Protein AF-A0A0U3EX44-F1 (afdb_monomer_lite)

Secondary structure (DSSP, 8-state):
-HHHHHHHHHHHHHHHSSPPPHHHHHHHHHHTT---GGGPPPPHHHHHHHHHHHHHHHHHHHHHHH-SS--HHHHHHHHHHTT-B-GGG-B--HHHHHHHHHHHHHHHHHHHHTT--

Sequence (117 aa):
MSDRYYLAWQDYRIRHGTEPSDRELSTHLAAQGLLGRGQQPVSPANLRRHFLRWRIYSLWANHRAHTQSPAAADIARGCARHGLTRQYNQPITAQYIEQLTPDFERRWKTLNSVHEP

Structure (mmCIF, N/CA/C/O backbone):
data_AF-A0A0U3EX44-F1
#
_entry.id   AF-A0A0U3EX44-F1
#
loop_
_atom_site.group_PDB
_atom_site.id
_atom_site.type_symbol
_atom_site.label_atom_id
_atom_site.label_alt_id
_atom_site.label_comp_id
_atom_site.label_asym_id
_atom_site.label_entity_id
_atom_site.label_seq_id
_atom_site.pdbx_PDB_ins_code
_atom_site.Cartn_x
_atom_site.Cartn_y
_atom_site.Cartn_z
_atom_site.occupancy
_atom_site.B_iso_or_equiv
_atom_site.auth_seq_id
_atom_site.auth_comp_id
_atom_site.auth_asym_id
_atom_site.auth_atom_id
_atom_site.pdbx_PDB_model_num
ATOM 1 N N . MET A 1 1 ? 4.300 11.763 -7.738 1.00 56.03 1 MET A N 1
ATOM 2 C CA . MET A 1 1 ? 5.307 10.731 -8.104 1.00 56.03 1 MET A CA 1
ATOM 3 C C . MET A 1 1 ? 5.150 9.416 -7.334 1.00 56.03 1 MET A C 1
ATOM 5 O O . MET A 1 1 ? 5.409 8.383 -7.929 1.00 56.03 1 MET A O 1
ATOM 9 N N . SER A 1 2 ? 4.701 9.403 -6.067 1.00 69.00 2 SER A N 1
ATOM 10 C CA . SER A 1 2 ? 4.532 8.150 -5.295 1.00 69.00 2 SER A CA 1
ATOM 11 C C . SER A 1 2 ? 3.460 7.199 -5.859 1.00 69.00 2 SER A C 1
ATOM 13 O O . SER A 1 2 ? 3.570 5.993 -5.660 1.00 69.00 2 SER A O 1
ATOM 15 N N . ASP A 1 3 ? 2.459 7.712 -6.579 1.00 85.00 3 ASP A N 1
ATOM 16 C CA . ASP A 1 3 ? 1.317 6.904 -7.036 1.00 85.00 3 ASP A CA 1
ATOM 17 C C . ASP A 1 3 ? 1.677 5.974 -8.202 1.00 85.00 3 ASP A C 1
ATOM 19 O O . ASP A 1 3 ? 1.205 4.847 -8.242 1.00 85.00 3 ASP A O 1
ATOM 23 N N . ARG A 1 4 ? 2.601 6.380 -9.088 1.00 87.94 4 ARG A N 1
ATOM 24 C CA . ARG A 1 4 ? 3.121 5.504 -10.157 1.00 87.94 4 ARG A CA 1
ATOM 25 C C . ARG A 1 4 ? 3.864 4.297 -9.585 1.00 87.94 4 ARG A C 1
ATOM 27 O O . ARG A 1 4 ? 3.685 3.184 -10.055 1.00 87.94 4 ARG A O 1
ATOM 34 N N . TYR A 1 5 ? 4.660 4.515 -8.538 1.00 90.81 5 TYR A N 1
ATOM 35 C CA . TYR A 1 5 ? 5.366 3.429 -7.858 1.00 90.81 5 TYR A CA 1
ATOM 36 C C . TYR A 1 5 ? 4.411 2.521 -7.083 1.00 90.81 5 TYR A C 1
ATOM 38 O O . TYR A 1 5 ? 4.618 1.314 -7.051 1.00 90.81 5 TYR A O 1
ATOM 46 N N . TYR A 1 6 ? 3.350 3.090 -6.502 1.00 91.75 6 TYR A N 1
ATOM 47 C CA . TYR A 1 6 ? 2.282 2.307 -5.887 1.00 91.75 6 TYR A CA 1
ATOM 48 C C . TYR A 1 6 ? 1.568 1.415 -6.911 1.00 91.75 6 TYR A C 1
ATOM 50 O O . TYR A 1 6 ? 1.399 0.228 -6.655 1.00 91.75 6 TYR A O 1
ATOM 58 N N . LEU A 1 7 ? 1.198 1.965 -8.072 1.00 92.12 7 LEU A N 1
ATOM 59 C CA . LEU A 1 7 ? 0.538 1.212 -9.140 1.00 92.12 7 LEU A CA 1
ATOM 60 C C . LEU A 1 7 ? 1.425 0.086 -9.674 1.00 92.12 7 LEU A C 1
ATOM 62 O O . LEU A 1 7 ? 0.955 -1.037 -9.796 1.00 92.12 7 LEU A O 1
ATOM 66 N N . ALA A 1 8 ? 2.712 0.347 -9.907 1.00 93.00 8 ALA A N 1
ATOM 67 C CA . ALA A 1 8 ? 3.663 -0.689 -10.313 1.00 93.00 8 ALA A CA 1
ATOM 68 C C . ALA A 1 8 ? 3.844 -1.772 -9.232 1.00 93.00 8 ALA A C 1
ATOM 70 O O . ALA A 1 8 ? 3.905 -2.960 -9.533 1.00 93.00 8 ALA A O 1
ATOM 71 N N . TRP A 1 9 ? 3.879 -1.388 -7.952 1.00 94.75 9 TRP A N 1
ATOM 72 C CA . TRP A 1 9 ? 3.911 -2.343 -6.841 1.00 94.75 9 TRP A CA 1
ATOM 73 C C . TRP A 1 9 ? 2.636 -3.195 -6.771 1.00 94.75 9 TRP A C 1
ATOM 75 O O . TRP A 1 9 ? 2.708 -4.393 -6.499 1.00 94.75 9 TRP A O 1
ATOM 85 N N . GLN A 1 10 ? 1.470 -2.605 -7.042 1.00 93.38 10 GLN A N 1
ATOM 86 C CA . GLN A 1 10 ? 0.199 -3.324 -7.091 1.00 93.38 10 GLN A CA 1
ATOM 87 C C . GLN A 1 10 ? 0.128 -4.269 -8.301 1.00 93.38 10 GLN A C 1
ATOM 89 O O . GLN A 1 10 ? -0.250 -5.424 -8.131 1.00 93.38 10 GLN A O 1
ATOM 94 N N . ASP A 1 11 ? 0.536 -3.812 -9.486 1.00 93.25 11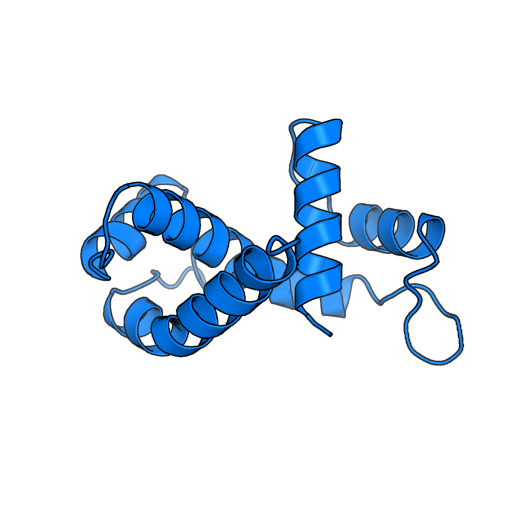 ASP A N 1
ATOM 95 C CA . ASP A 1 11 ? 0.628 -4.620 -10.709 1.00 93.25 11 ASP A CA 1
ATOM 96 C C . ASP A 1 11 ? 1.557 -5.825 -10.512 1.00 93.25 11 ASP A C 1
ATOM 98 O O . ASP A 1 11 ? 1.163 -6.956 -10.801 1.00 93.25 11 ASP A O 1
ATOM 102 N N . TYR A 1 12 ? 2.731 -5.625 -9.901 1.00 94.88 12 TYR A N 1
ATOM 103 C CA . TYR A 1 12 ? 3.628 -6.727 -9.546 1.00 94.88 12 TYR A CA 1
ATOM 104 C C . TYR A 1 12 ? 2.926 -7.764 -8.661 1.00 94.88 12 TYR A C 1
ATOM 106 O O . TYR A 1 12 ? 2.964 -8.960 -8.946 1.00 94.88 12 TYR A O 1
ATOM 114 N N . ARG A 1 13 ? 2.238 -7.317 -7.602 1.00 94.44 13 ARG A N 1
ATOM 115 C CA . ARG A 1 13 ? 1.509 -8.213 -6.689 1.00 94.44 13 ARG A CA 1
ATOM 116 C C . ARG A 1 13 ? 0.400 -8.992 -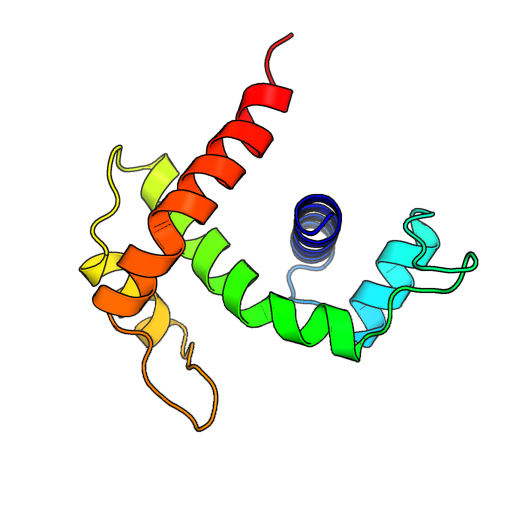7.387 1.00 94.44 13 ARG A C 1
ATOM 118 O O . ARG A 1 13 ? 0.205 -10.159 -7.066 1.00 94.44 13 ARG A O 1
ATOM 125 N N . ILE A 1 14 ? -0.310 -8.367 -8.325 1.00 91.69 14 ILE A N 1
ATOM 126 C CA . ILE A 1 14 ? -1.362 -9.021 -9.113 1.00 91.69 14 ILE A CA 1
ATOM 127 C C . ILE A 1 14 ? -0.761 -10.109 -10.010 1.00 91.69 14 ILE A C 1
ATOM 129 O O . ILE A 1 14 ? -1.306 -11.206 -10.080 1.00 91.69 14 ILE A O 1
ATOM 133 N N . ARG A 1 15 ? 0.377 -9.835 -10.659 1.00 91.81 15 ARG A N 1
ATOM 134 C CA . ARG A 1 15 ? 1.023 -10.782 -11.583 1.00 91.81 15 ARG A CA 1
ATOM 135 C C . ARG A 1 15 ? 1.714 -11.946 -10.882 1.00 91.81 15 ARG A C 1
ATOM 137 O O . ARG A 1 15 ? 1.675 -13.063 -11.382 1.00 91.81 15 ARG A O 1
ATOM 144 N N . HIS A 1 16 ? 2.367 -11.684 -9.752 1.00 92.25 16 HIS A N 1
ATOM 145 C CA . HIS A 1 16 ? 3.229 -12.659 -9.079 1.00 92.25 16 HIS A CA 1
ATOM 146 C C . HIS A 1 16 ? 2.589 -13.291 -7.835 1.00 92.25 16 HIS A C 1
ATOM 148 O O . HIS A 1 16 ? 3.135 -14.242 -7.282 1.00 92.25 16 HIS A O 1
ATOM 154 N N . GLY A 1 17 ? 1.453 -12.768 -7.363 1.00 90.62 17 GLY A N 1
ATOM 155 C CA . GLY A 1 17 ? 0.768 -13.240 -6.154 1.00 90.62 17 GLY A CA 1
ATOM 156 C C . GLY A 1 17 ? 1.486 -12.896 -4.843 1.00 90.62 17 GLY A C 1
ATOM 157 O O . GLY A 1 17 ? 0.961 -13.163 -3.762 1.00 90.62 17 GLY A O 1
ATOM 158 N N . THR A 1 18 ? 2.667 -12.280 -4.910 1.00 91.88 18 THR A N 1
ATOM 159 C CA . THR A 1 18 ? 3.514 -11.949 -3.761 1.00 91.88 18 THR A CA 1
ATOM 160 C C . THR A 1 18 ? 3.969 -10.496 -3.804 1.00 91.88 18 THR A C 1
ATOM 162 O O . THR A 1 18 ? 3.953 -9.832 -4.840 1.00 91.88 18 THR A O 1
ATOM 165 N N . GLU A 1 19 ? 4.343 -9.966 -2.640 1.00 91.88 19 GLU A N 1
ATOM 166 C CA . GLU A 1 19 ? 4.931 -8.633 -2.558 1.00 91.88 19 GLU A CA 1
ATOM 167 C C . GLU A 1 19 ? 6.381 -8.644 -3.067 1.00 91.88 19 GLU A C 1
ATOM 169 O O . GLU A 1 19 ? 7.155 -9.487 -2.610 1.00 91.88 19 GLU A O 1
ATOM 174 N N . PRO A 1 20 ? 6.776 -7.715 -3.961 1.00 94.12 20 PRO A N 1
ATOM 175 C CA . PRO A 1 20 ? 8.160 -7.623 -4.408 1.00 94.12 20 PRO A CA 1
ATOM 176 C C . PRO A 1 20 ? 9.078 -7.150 -3.279 1.00 94.12 20 PRO A C 1
ATOM 178 O O . PRO A 1 20 ? 8.709 -6.307 -2.454 1.00 94.12 20 PRO A O 1
ATOM 181 N N . SER A 1 21 ? 10.329 -7.598 -3.309 1.00 95.44 21 SER A N 1
ATOM 182 C CA . SER A 1 21 ? 11.426 -6.914 -2.628 1.00 95.44 21 SER A CA 1
ATOM 183 C C . SER A 1 21 ? 11.665 -5.518 -3.219 1.00 95.44 21 SER A C 1
ATOM 185 O O . SER A 1 21 ? 11.223 -5.168 -4.316 1.00 95.44 21 SER A O 1
ATOM 187 N N . ASP A 1 22 ? 12.403 -4.685 -2.489 1.00 93.12 22 ASP A N 1
ATOM 188 C CA . ASP A 1 22 ? 12.783 -3.345 -2.938 1.00 93.12 22 ASP A CA 1
ATOM 189 C C . ASP A 1 22 ? 13.643 -3.361 -4.213 1.00 93.12 22 ASP A C 1
ATOM 191 O O . ASP A 1 22 ? 13.533 -2.453 -5.041 1.00 93.12 22 ASP A O 1
ATOM 195 N N . ARG A 1 23 ? 14.460 -4.404 -4.401 1.00 94.44 23 ARG A N 1
ATOM 196 C CA . ARG A 1 23 ? 15.232 -4.629 -5.631 1.00 94.44 23 ARG A CA 1
ATOM 197 C C . ARG A 1 23 ? 14.354 -5.088 -6.790 1.00 94.44 23 ARG A C 1
ATOM 199 O O . ARG A 1 23 ? 14.448 -4.497 -7.860 1.00 94.44 23 ARG A O 1
ATOM 206 N N . GLU A 1 24 ? 13.481 -6.072 -6.576 1.00 95.94 24 GLU A N 1
ATOM 207 C CA . GLU A 1 24 ? 12.561 -6.550 -7.621 1.00 95.94 24 GLU A CA 1
ATOM 208 C C . GLU A 1 24 ? 11.663 -5.423 -8.124 1.00 95.94 24 GLU A C 1
ATOM 210 O O . GLU A 1 24 ? 11.509 -5.253 -9.332 1.00 95.94 24 GLU A O 1
ATOM 215 N N . LEU A 1 25 ? 11.145 -4.587 -7.219 1.00 95.50 25 LEU A N 1
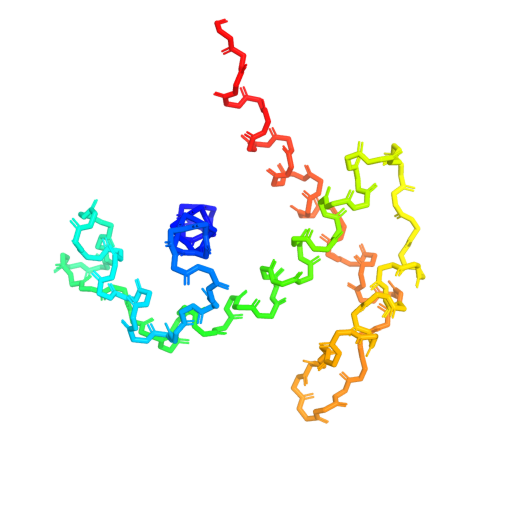ATOM 216 C CA . LEU A 1 25 ? 10.342 -3.440 -7.621 1.00 95.50 25 LEU A CA 1
ATOM 217 C C . LEU A 1 25 ? 11.162 -2.406 -8.403 1.00 95.50 25 LEU A C 1
ATOM 219 O O . LEU A 1 25 ? 10.665 -1.850 -9.377 1.00 95.50 25 LEU A O 1
ATOM 223 N N . SER A 1 26 ? 12.409 -2.142 -8.002 1.00 94.69 26 SER A N 1
ATOM 224 C CA . SER A 1 26 ? 13.306 -1.240 -8.739 1.00 94.69 26 SER A CA 1
ATOM 225 C C . SER A 1 26 ? 13.533 -1.722 -10.176 1.00 94.69 26 SER A C 1
ATOM 227 O O . SER A 1 26 ? 13.390 -0.943 -11.120 1.00 94.69 26 SER A O 1
ATOM 229 N N . THR A 1 27 ? 13.805 -3.018 -10.352 1.00 94.31 27 THR A N 1
ATOM 230 C CA . THR A 1 27 ? 13.966 -3.643 -11.670 1.00 94.31 27 THR A CA 1
ATOM 231 C C . THR A 1 27 ? 12.671 -3.608 -12.477 1.00 94.31 27 THR A C 1
ATOM 233 O O . THR A 1 27 ? 12.698 -3.246 -13.651 1.00 94.31 27 THR A O 1
ATOM 236 N N . HIS A 1 28 ? 11.532 -3.923 -11.856 1.00 93.62 28 HIS A N 1
ATOM 237 C CA . HIS A 1 28 ? 10.225 -3.882 -12.509 1.00 93.62 28 HIS A CA 1
ATOM 238 C C . HIS A 1 28 ? 9.879 -2.471 -13.009 1.00 93.62 28 HIS A C 1
ATOM 240 O O . HIS A 1 28 ? 9.467 -2.302 -14.155 1.00 93.62 28 HIS A O 1
ATOM 246 N N . LEU A 1 29 ? 10.135 -1.445 -12.191 1.00 93.00 29 LEU A N 1
ATOM 247 C CA . LEU A 1 29 ? 9.964 -0.043 -12.576 1.00 93.00 29 LEU A CA 1
ATOM 248 C C . LEU A 1 29 ? 10.861 0.337 -13.758 1.00 93.00 29 LEU A C 1
ATOM 250 O O . LEU A 1 29 ? 10.385 0.946 -14.715 1.00 93.00 29 LEU A O 1
ATOM 254 N N . ALA A 1 30 ? 12.138 -0.049 -13.727 1.00 93.06 30 ALA A N 1
ATOM 255 C CA . ALA A 1 30 ? 13.063 0.225 -14.823 1.00 93.06 30 ALA A CA 1
ATOM 256 C C . ALA A 1 30 ? 12.627 -0.459 -16.132 1.00 93.06 30 ALA A C 1
ATOM 258 O O . ALA A 1 30 ? 12.662 0.175 -17.184 1.00 93.06 30 ALA A O 1
ATOM 259 N N . ALA A 1 31 ? 12.140 -1.704 -16.065 1.00 91.44 31 ALA A N 1
ATOM 260 C CA . ALA A 1 31 ? 11.602 -2.427 -17.220 1.00 91.44 31 ALA A CA 1
ATOM 261 C C . ALA A 1 31 ? 10.353 -1.755 -17.823 1.00 91.44 31 ALA A C 1
ATOM 263 O O . ALA A 1 31 ? 10.103 -1.874 -19.018 1.00 91.44 31 ALA A O 1
ATOM 264 N N . GLN A 1 32 ? 9.594 -1.010 -17.014 1.00 89.31 32 GLN A N 1
ATOM 265 C C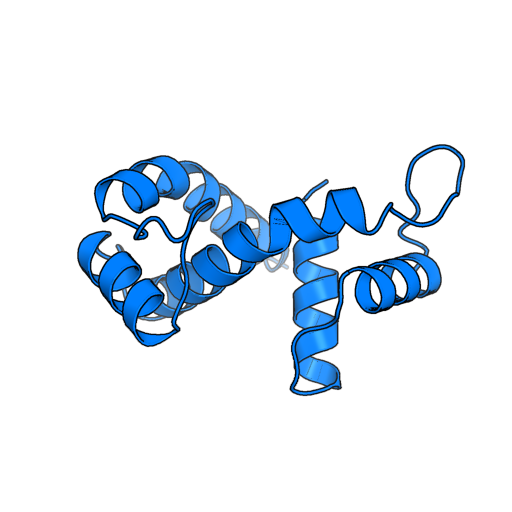A . GLN A 1 32 ? 8.452 -0.197 -17.449 1.00 89.31 32 GLN A CA 1
ATOM 266 C C . GLN A 1 32 ? 8.844 1.230 -17.884 1.00 89.31 32 GLN A C 1
ATOM 268 O O . GLN A 1 32 ? 7.971 2.063 -18.122 1.00 89.31 32 GLN A O 1
ATOM 273 N N . GLY A 1 33 ? 10.141 1.553 -17.948 1.00 90.06 33 GLY A N 1
ATOM 274 C CA . GLY A 1 33 ? 10.631 2.899 -18.269 1.00 90.06 33 GLY A CA 1
ATOM 275 C C . GLY A 1 33 ? 10.430 3.930 -17.148 1.00 90.06 33 GLY A C 1
ATOM 276 O O . GLY A 1 33 ? 10.657 5.124 -17.348 1.00 90.06 33 GLY A O 1
ATOM 277 N N . LEU A 1 34 ? 10.023 3.498 -15.948 1.00 89.38 34 LEU A N 1
ATOM 278 C CA . LEU A 1 34 ? 9.858 4.353 -14.773 1.00 89.38 34 LEU A CA 1
ATOM 279 C C . LEU A 1 34 ? 11.200 4.527 -14.058 1.00 89.38 34 LEU A C 1
ATOM 281 O O . LEU A 1 34 ? 11.504 3.879 -13.055 1.00 89.38 34 LEU A O 1
ATOM 285 N N . LEU A 1 35 ? 12.004 5.436 -14.598 1.00 88.25 35 LEU A N 1
ATOM 286 C CA . LEU A 1 35 ? 13.342 5.740 -14.106 1.00 88.25 35 LEU A CA 1
ATOM 287 C C . LEU A 1 35 ? 13.334 6.919 -13.122 1.00 88.25 35 LEU A C 1
ATOM 289 O O . LEU A 1 35 ? 12.485 7.812 -13.159 1.00 88.25 35 LEU A O 1
ATOM 293 N N . GLY A 1 36 ? 14.297 6.900 -12.206 1.00 84.44 36 GLY A N 1
ATOM 294 C CA . GLY A 1 36 ? 14.600 7.985 -11.286 1.00 84.44 36 GLY A CA 1
ATOM 295 C C . GLY A 1 36 ? 15.419 9.102 -11.940 1.00 84.44 36 GLY A C 1
ATOM 296 O O . GLY A 1 36 ? 15.456 9.277 -13.158 1.00 84.44 36 GLY A O 1
ATOM 297 N N . ARG A 1 37 ? 16.098 9.898 -11.106 1.00 82.50 37 ARG A N 1
ATOM 298 C CA . ARG A 1 37 ? 16.947 10.997 -11.590 1.00 82.50 37 ARG A CA 1
ATOM 299 C C . ARG A 1 37 ? 18.090 10.459 -12.454 1.00 82.50 37 ARG A C 1
ATOM 301 O O . ARG A 1 37 ? 18.698 9.449 -12.115 1.00 82.50 37 ARG A O 1
ATOM 308 N N . GLY A 1 38 ? 18.387 11.163 -13.546 1.00 85.06 38 GLY A N 1
ATOM 309 C CA . GLY A 1 38 ? 19.488 10.812 -14.445 1.00 85.06 38 GLY A CA 1
ATOM 310 C C . GLY A 1 38 ? 19.270 9.520 -15.236 1.00 85.06 38 GLY A C 1
ATOM 311 O O . GLY A 1 38 ? 20.250 8.860 -15.560 1.00 85.06 38 GLY A O 1
ATOM 312 N N . GLN A 1 39 ? 18.012 9.137 -15.506 1.00 85.50 39 GLN A N 1
ATOM 313 C CA . GLN A 1 39 ? 17.664 7.896 -16.222 1.00 85.50 39 GLN A CA 1
ATOM 314 C C . GLN A 1 39 ? 18.155 6.618 -15.512 1.00 85.50 39 GLN A C 1
ATOM 316 O O . GLN A 1 39 ? 18.298 5.566 -16.124 1.00 85.50 39 GLN A O 1
ATOM 321 N N . GLN A 1 40 ? 18.410 6.695 -14.204 1.00 89.56 40 GLN A N 1
ATOM 322 C CA . GLN A 1 40 ? 18.825 5.546 -13.405 1.00 89.56 40 GLN A CA 1
ATOM 323 C C . GLN A 1 40 ? 17.617 4.831 -12.795 1.00 89.56 40 GLN A C 1
ATOM 325 O O . GLN A 1 40 ? 16.613 5.487 -12.503 1.00 89.56 40 GLN A O 1
ATOM 330 N N . PRO A 1 41 ? 17.696 3.517 -12.528 1.00 90.44 41 PRO A N 1
ATOM 331 C CA . PRO A 1 41 ? 16.677 2.817 -11.757 1.00 90.44 41 PRO A CA 1
ATOM 332 C C . PRO A 1 41 ? 16.381 3.518 -10.427 1.00 90.44 41 PRO A C 1
ATOM 334 O O . PRO A 1 41 ? 17.265 4.082 -9.772 1.00 90.44 41 PRO A O 1
ATOM 337 N N . VAL A 1 42 ? 15.117 3.490 -10.003 1.00 91.12 42 VAL A N 1
ATOM 338 C CA . VAL A 1 42 ? 14.722 4.090 -8.723 1.00 91.12 42 VAL A CA 1
ATOM 339 C C . VAL A 1 42 ? 15.398 3.326 -7.588 1.00 91.12 42 VAL A C 1
ATOM 341 O O . VAL A 1 42 ? 15.273 2.109 -7.499 1.00 91.12 42 VAL A O 1
ATOM 344 N N . SER A 1 43 ? 16.092 4.034 -6.696 1.00 91.69 43 SER A N 1
ATOM 345 C CA . SER A 1 43 ? 16.820 3.403 -5.589 1.00 91.69 43 SER A CA 1
ATOM 346 C C . SER A 1 43 ? 15.910 2.494 -4.738 1.00 91.69 43 SER A C 1
ATOM 348 O O . SER A 1 43 ? 14.888 2.978 -4.231 1.00 91.69 43 SER A O 1
ATOM 350 N N . PRO A 1 44 ? 16.300 1.226 -4.490 1.00 92.62 44 PRO A N 1
ATOM 351 C CA . PRO A 1 44 ? 15.573 0.315 -3.601 1.00 92.62 44 PRO A CA 1
ATOM 352 C C . PRO A 1 44 ? 15.323 0.907 -2.208 1.00 92.62 44 PRO A C 1
ATOM 354 O O . PRO A 1 44 ? 14.213 0.840 -1.684 1.00 92.62 44 PRO A O 1
ATOM 357 N N . ALA A 1 45 ? 16.311 1.607 -1.639 1.00 90.62 45 ALA A N 1
ATOM 358 C CA . ALA A 1 45 ? 16.174 2.244 -0.330 1.00 90.62 45 ALA A CA 1
ATOM 359 C C . ALA A 1 45 ? 15.081 3.327 -0.309 1.00 90.62 45 ALA A C 1
ATOM 361 O O . ALA A 1 45 ? 14.425 3.523 0.715 1.00 90.62 45 ALA A O 1
ATOM 362 N N . ASN A 1 46 ? 14.867 4.020 -1.432 1.00 89.94 46 ASN A N 1
ATOM 363 C CA . ASN A 1 46 ? 13.779 4.984 -1.565 1.00 89.94 46 ASN A CA 1
ATOM 364 C C . ASN A 1 46 ? 12.421 4.268 -1.635 1.00 89.94 46 ASN A C 1
ATOM 366 O O . ASN A 1 46 ? 11.490 4.641 -0.928 1.00 89.94 46 ASN A O 1
ATOM 370 N N . LEU A 1 47 ? 12.326 3.192 -2.422 1.00 92.06 47 LEU A N 1
ATOM 371 C CA . LEU A 1 47 ? 11.107 2.385 -2.557 1.00 92.06 47 LEU A CA 1
ATOM 372 C C . LEU A 1 47 ? 10.692 1.742 -1.231 1.00 92.06 47 LEU A C 1
ATOM 374 O O . LEU A 1 47 ? 9.533 1.842 -0.829 1.00 92.06 47 LEU A O 1
ATOM 378 N N . ARG A 1 48 ? 11.651 1.167 -0.500 1.00 91.25 48 ARG A N 1
ATOM 379 C CA . ARG A 1 48 ? 11.423 0.491 0.782 1.00 91.25 48 ARG A CA 1
ATOM 380 C C . ARG A 1 48 ? 10.729 1.382 1.813 1.00 91.25 48 ARG A C 1
ATOM 382 O O . ARG A 1 48 ? 9.894 0.901 2.575 1.00 91.25 48 ARG A O 1
ATOM 389 N N . ARG A 1 49 ? 11.022 2.689 1.822 1.00 90.31 49 ARG A N 1
ATOM 390 C CA . ARG A 1 49 ? 10.379 3.666 2.725 1.00 90.31 49 ARG A CA 1
ATOM 391 C C . ARG A 1 49 ? 8.877 3.809 2.471 1.00 90.31 49 ARG A C 1
ATOM 393 O O . ARG A 1 49 ? 8.146 4.234 3.362 1.00 90.31 49 ARG A O 1
ATOM 400 N N . HIS A 1 50 ? 8.406 3.457 1.277 1.00 91.19 50 HIS A N 1
ATOM 401 C CA . HIS A 1 50 ? 7.002 3.568 0.901 1.00 91.19 50 HIS A CA 1
ATOM 402 C C . HIS A 1 50 ? 6.186 2.298 1.166 1.00 91.19 50 HIS A C 1
ATOM 404 O O . HIS A 1 50 ? 4.968 2.408 1.303 1.00 91.19 50 HIS A O 1
ATOM 410 N N . PHE A 1 51 ? 6.818 1.125 1.302 1.00 92.62 51 PHE A N 1
ATOM 411 C CA . PHE A 1 51 ? 6.121 -0.168 1.394 1.00 92.62 51 PHE A CA 1
ATOM 412 C C . PHE A 1 51 ? 5.109 -0.207 2.535 1.00 92.62 51 PHE A C 1
ATOM 414 O O . PHE A 1 51 ? 3.945 -0.533 2.318 1.00 92.62 51 PHE A O 1
ATOM 421 N N . LEU A 1 52 ? 5.512 0.211 3.740 1.00 93.06 52 LEU A N 1
ATOM 422 C CA . LEU A 1 52 ? 4.600 0.250 4.883 1.00 93.06 52 LEU A CA 1
ATOM 423 C C . LEU A 1 52 ? 3.368 1.112 4.582 1.00 93.06 52 LEU A C 1
ATOM 425 O O . LEU A 1 52 ? 2.238 0.684 4.802 1.00 93.06 52 LEU A O 1
ATOM 429 N N . ARG A 1 53 ? 3.577 2.303 4.013 1.00 93.38 53 ARG A N 1
ATOM 430 C CA . ARG A 1 53 ? 2.486 3.216 3.662 1.00 93.38 53 ARG A CA 1
ATOM 431 C C . ARG A 1 53 ? 1.572 2.627 2.586 1.00 93.38 53 ARG A C 1
ATOM 433 O O . ARG A 1 53 ? 0.367 2.841 2.649 1.00 93.38 53 ARG A O 1
ATOM 440 N N . TRP A 1 54 ? 2.111 1.885 1.620 1.00 94.38 54 TRP A N 1
ATOM 441 C CA . TRP A 1 54 ? 1.325 1.210 0.582 1.00 94.38 54 TRP A CA 1
ATOM 442 C C . TRP A 1 54 ? 0.518 0.028 1.108 1.00 94.38 54 TRP A C 1
ATOM 444 O O . TRP A 1 54 ? -0.630 -0.143 0.699 1.00 94.38 54 TRP A O 1
ATOM 454 N N . ARG A 1 55 ? 1.069 -0.747 2.047 1.00 94.56 55 ARG A N 1
ATOM 455 C CA . ARG A 1 55 ? 0.341 -1.825 2.731 1.00 94.56 55 ARG A CA 1
ATOM 456 C C . ARG A 1 55 ? -0.841 -1.267 3.522 1.00 94.56 55 ARG A C 1
ATOM 458 O O . ARG A 1 55 ? -1.962 -1.729 3.334 1.00 94.56 55 ARG A O 1
ATOM 465 N N . ILE A 1 56 ? -0.608 -0.218 4.318 1.00 94.81 56 ILE A N 1
ATOM 466 C CA . ILE A 1 56 ? -1.669 0.471 5.070 1.00 94.81 56 ILE A CA 1
ATOM 467 C C . ILE A 1 56 ? -2.715 1.047 4.109 1.00 94.81 56 ILE A C 1
ATOM 469 O O . ILE A 1 56 ? -3.907 0.838 4.311 1.00 94.81 56 ILE A O 1
ATOM 473 N N . TYR A 1 57 ? -2.280 1.732 3.045 1.00 94.88 57 TYR A N 1
ATOM 474 C CA . TYR A 1 57 ? -3.194 2.289 2.050 1.00 94.88 57 TYR A CA 1
ATOM 475 C C . TYR A 1 57 ? -4.037 1.206 1.372 1.00 94.88 57 TYR A C 1
ATOM 477 O O . TYR A 1 57 ? -5.227 1.407 1.207 1.00 94.88 57 TYR A O 1
ATOM 485 N N . SER A 1 58 ? -3.459 0.056 1.016 1.00 93.44 58 SER A N 1
ATOM 486 C CA . SER A 1 58 ? -4.208 -1.034 0.371 1.00 93.44 58 SER A CA 1
ATOM 487 C C . SER A 1 58 ? -5.292 -1.599 1.290 1.00 93.44 58 SER A C 1
ATOM 489 O O . SER A 1 58 ? -6.393 -1.890 0.832 1.00 93.44 58 SER A O 1
ATOM 491 N N . LEU A 1 59 ? -5.000 -1.710 2.591 1.00 93.81 59 LEU A N 1
ATOM 492 C CA . LEU A 1 59 ? -5.984 -2.116 3.594 1.00 93.81 59 LEU A CA 1
ATOM 493 C C . LEU A 1 59 ? -7.081 -1.054 3.746 1.00 93.81 59 LEU A C 1
ATOM 495 O O . LEU A 1 59 ? -8.264 -1.371 3.670 1.00 93.81 59 LEU A O 1
ATOM 499 N N . TRP A 1 60 ? -6.696 0.217 3.875 1.00 94.69 60 TRP A N 1
ATOM 500 C CA . TRP A 1 60 ? -7.632 1.342 3.920 1.00 94.69 60 TRP A CA 1
ATOM 501 C C . TRP A 1 60 ? -8.528 1.407 2.674 1.00 94.69 60 TRP A C 1
ATOM 503 O O . TRP A 1 60 ? -9.738 1.550 2.799 1.00 94.69 60 TRP A O 1
ATOM 513 N N . ALA A 1 61 ? -7.953 1.232 1.486 1.00 92.94 61 ALA A N 1
ATOM 514 C CA . ALA A 1 61 ? -8.633 1.275 0.197 1.00 92.94 61 ALA A CA 1
ATOM 515 C C . ALA A 1 61 ? -9.644 0.128 0.048 1.00 92.94 61 ALA A C 1
ATOM 517 O O . ALA A 1 61 ? -10.750 0.344 -0.439 1.00 92.94 61 ALA A O 1
ATOM 518 N N . ASN A 1 62 ? -9.307 -1.072 0.533 1.00 91.81 62 ASN A N 1
ATOM 519 C CA . ASN A 1 62 ? -10.248 -2.189 0.581 1.00 91.81 62 ASN A CA 1
ATOM 520 C C . ASN A 1 62 ? -11.442 -1.886 1.503 1.00 91.81 62 ASN A C 1
ATOM 522 O O . ASN A 1 62 ? -12.585 -2.041 1.086 1.00 91.81 62 ASN A O 1
ATOM 526 N N . HIS A 1 63 ? -11.202 -1.364 2.710 1.00 91.06 63 HIS A N 1
ATOM 527 C CA . HIS A 1 63 ? -12.294 -0.928 3.584 1.00 91.06 63 HIS A CA 1
ATOM 528 C C . HIS A 1 63 ? -13.123 0.205 2.953 1.00 91.06 63 HIS A C 1
ATOM 530 O O . HIS A 1 63 ? -14.347 0.191 3.044 1.00 91.06 63 HIS A O 1
ATOM 536 N N . ARG A 1 64 ? -12.478 1.163 2.275 1.00 91.69 64 ARG A N 1
ATOM 537 C CA . ARG A 1 64 ? -13.139 2.289 1.598 1.00 91.69 64 ARG A CA 1
ATOM 538 C C . ARG A 1 64 ? -14.034 1.858 0.431 1.00 91.69 64 ARG A C 1
ATOM 540 O O . ARG A 1 64 ? -15.003 2.555 0.128 1.00 91.69 64 ARG A O 1
ATOM 547 N N . ALA A 1 65 ? -13.718 0.733 -0.213 1.00 88.94 65 ALA A N 1
ATOM 548 C CA . ALA A 1 65 ? -14.528 0.150 -1.282 1.00 88.94 65 ALA A CA 1
ATOM 549 C C . ALA A 1 65 ? -15.854 -0.436 -0.765 1.00 88.94 65 ALA A C 1
ATOM 551 O O . ALA A 1 65 ? -16.841 -0.447 -1.494 1.00 88.94 65 ALA A O 1
ATOM 552 N N . HIS A 1 66 ? -15.886 -0.894 0.490 1.00 87.88 66 HIS A N 1
ATOM 553 C CA . HIS A 1 66 ? -17.077 -1.475 1.120 1.00 87.88 66 HIS A CA 1
ATOM 554 C C . HIS A 1 66 ? -17.812 -0.500 2.050 1.00 87.88 66 HIS A C 1
ATOM 556 O O . HIS A 1 66 ? -18.999 -0.681 2.315 1.00 87.88 66 HIS A O 1
ATOM 562 N N . THR A 1 67 ? -17.129 0.547 2.517 1.00 86.44 67 THR A N 1
ATOM 563 C CA . THR A 1 67 ? -17.655 1.521 3.475 1.00 86.44 67 THR A CA 1
ATOM 564 C C . THR A 1 67 ? -17.281 2.936 3.055 1.00 86.44 67 THR A C 1
ATOM 566 O O . THR A 1 67 ? -16.126 3.228 2.754 1.00 86.44 67 THR A O 1
ATOM 569 N N . GLN A 1 68 ? -18.244 3.859 3.095 1.00 78.25 68 GLN A N 1
ATOM 570 C CA . GLN A 1 68 ? -18.018 5.238 2.653 1.00 78.25 68 GLN A CA 1
ATOM 571 C C . GLN A 1 68 ? -17.012 6.011 3.524 1.00 78.25 68 GLN A C 1
ATOM 573 O O . GLN A 1 68 ? -16.332 6.898 3.020 1.00 78.25 68 GLN A O 1
ATOM 578 N N . SER A 1 69 ? -16.892 5.656 4.806 1.00 79.19 69 SER A N 1
ATOM 579 C CA . SER A 1 69 ? -15.906 6.214 5.733 1.00 79.19 69 SER A CA 1
ATOM 580 C C . SER A 1 69 ? -15.303 5.093 6.590 1.00 79.19 69 SER A C 1
ATOM 582 O O . SER A 1 69 ? -15.945 4.634 7.538 1.00 79.19 69 SER A O 1
ATOM 584 N N . PRO A 1 70 ? -14.114 4.575 6.242 1.00 84.94 70 PRO A N 1
ATOM 585 C CA . PRO A 1 70 ? -13.462 3.537 7.028 1.00 84.94 70 PRO A CA 1
ATOM 586 C C . PRO A 1 70 ? -13.008 4.090 8.385 1.00 84.94 70 PRO A C 1
ATOM 588 O O . PRO A 1 70 ? -12.225 5.038 8.448 1.00 84.94 70 PRO A O 1
ATOM 591 N N . ALA A 1 71 ? -13.462 3.480 9.482 1.00 89.94 71 ALA A N 1
ATOM 592 C CA . ALA A 1 71 ? -13.060 3.902 10.818 1.00 89.94 71 ALA A CA 1
ATOM 593 C C . ALA A 1 71 ? -11.568 3.617 11.055 1.00 89.94 71 ALA A C 1
ATOM 595 O O . ALA A 1 71 ? -11.088 2.500 10.856 1.00 89.94 71 ALA A O 1
ATOM 596 N N . ALA A 1 72 ? -10.826 4.612 11.545 1.00 91.88 72 ALA A N 1
ATOM 597 C CA . ALA A 1 72 ? -9.384 4.499 11.776 1.00 91.88 72 ALA A CA 1
ATOM 598 C C . ALA A 1 72 ? -9.009 3.343 12.724 1.00 91.88 72 ALA A C 1
ATOM 600 O O . ALA A 1 72 ? -7.973 2.697 12.549 1.00 91.88 72 ALA A O 1
ATOM 601 N N . ALA A 1 73 ? -9.879 3.040 13.692 1.00 91.94 73 ALA A N 1
ATOM 602 C CA . ALA A 1 73 ? -9.728 1.903 14.593 1.00 91.94 73 ALA A CA 1
ATOM 603 C C . ALA A 1 73 ? -9.779 0.552 13.857 1.00 91.94 73 ALA A C 1
ATOM 605 O O . ALA A 1 73 ? -8.998 -0.345 14.173 1.00 91.94 73 ALA A O 1
ATOM 606 N N . ASP A 1 74 ? -10.640 0.403 12.848 1.00 92.06 74 ASP A N 1
ATOM 607 C CA . ASP A 1 74 ? -10.740 -0.830 12.057 1.00 92.06 74 ASP A CA 1
ATOM 608 C C . ASP A 1 74 ? -9.484 -1.058 11.229 1.00 92.06 74 ASP A C 1
ATOM 610 O O . ASP A 1 74 ? -8.946 -2.164 11.202 1.00 92.06 74 ASP A O 1
ATOM 614 N N . ILE A 1 75 ? -8.962 0.013 10.633 1.00 93.94 75 ILE A N 1
ATOM 615 C CA . ILE A 1 75 ? -7.725 -0.028 9.853 1.00 93.94 75 ILE A CA 1
ATOM 616 C C . ILE A 1 75 ? -6.532 -0.367 10.745 1.00 93.94 75 ILE A C 1
ATOM 618 O O . ILE A 1 75 ? -5.712 -1.205 10.374 1.00 93.94 75 ILE A O 1
ATOM 622 N N . ALA A 1 76 ? -6.439 0.229 11.937 1.00 93.50 76 ALA A N 1
ATOM 623 C CA . ALA A 1 76 ? -5.394 -0.091 12.907 1.00 93.50 76 ALA A CA 1
ATOM 624 C C . ALA A 1 76 ? -5.468 -1.559 13.370 1.00 93.50 76 ALA A C 1
ATOM 626 O O . ALA A 1 76 ? -4.446 -2.250 13.396 1.00 93.50 76 ALA A O 1
ATOM 627 N N . ARG A 1 77 ? -6.675 -2.078 13.647 1.00 93.31 77 ARG A N 1
ATOM 628 C CA . ARG A 1 77 ? -6.887 -3.505 13.956 1.00 93.31 77 ARG A CA 1
ATOM 629 C C . ARG A 1 77 ? -6.495 -4.408 12.788 1.00 93.3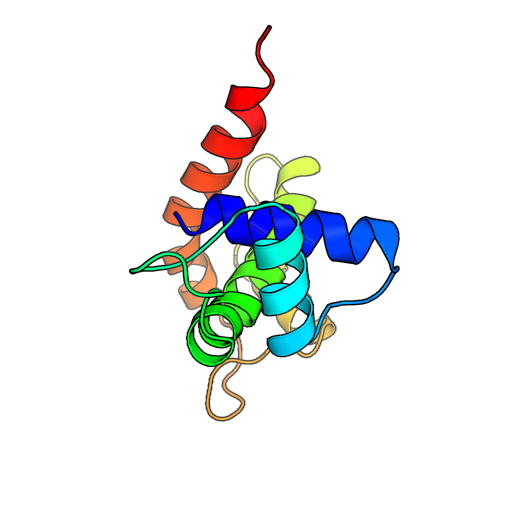1 77 ARG A C 1
ATOM 631 O O . ARG A 1 77 ? -5.837 -5.424 12.999 1.00 93.31 77 ARG A O 1
ATOM 638 N N . GLY A 1 78 ? -6.855 -4.032 11.563 1.00 92.75 78 GLY A N 1
ATOM 639 C CA . GLY A 1 78 ? -6.430 -4.719 10.346 1.00 92.75 78 GLY A CA 1
ATOM 640 C C . GLY A 1 78 ? -4.907 -4.757 10.222 1.00 92.75 78 GLY A C 1
ATOM 641 O O . GLY A 1 78 ? -4.329 -5.825 10.045 1.00 92.75 78 GLY A O 1
ATOM 642 N N . CYS A 1 79 ? -4.237 -3.622 10.420 1.00 93.31 79 CYS A N 1
ATOM 643 C CA . CYS A 1 79 ? -2.778 -3.540 10.403 1.00 93.31 79 CYS A CA 1
ATOM 644 C C . CYS A 1 79 ? -2.136 -4.505 11.409 1.00 93.31 79 CYS A C 1
ATOM 646 O O . CYS A 1 79 ? -1.230 -5.246 11.035 1.00 93.31 79 CYS A O 1
ATOM 648 N N . ALA A 1 80 ? -2.642 -4.556 12.645 1.00 92.94 80 ALA A N 1
ATOM 649 C CA . ALA A 1 80 ? -2.155 -5.487 13.661 1.00 92.94 80 ALA A CA 1
ATOM 650 C C . ALA A 1 80 ? -2.365 -6.960 13.260 1.00 92.94 80 ALA A C 1
ATOM 652 O O . ALA A 1 80 ? -1.441 -7.761 13.382 1.00 92.94 80 ALA A O 1
ATOM 653 N N . ARG A 1 81 ? -3.537 -7.313 12.708 1.00 92.44 81 ARG A N 1
ATOM 654 C CA . ARG A 1 81 ? -3.826 -8.673 12.203 1.00 92.44 81 ARG A CA 1
ATOM 655 C C . ARG A 1 81 ? -2.888 -9.105 11.076 1.00 92.44 81 ARG A C 1
ATOM 657 O O . ARG A 1 81 ? -2.577 -10.285 10.969 1.00 92.44 81 ARG A O 1
ATOM 664 N N . HIS A 1 82 ? -2.435 -8.161 10.257 1.00 89.50 82 HIS A N 1
ATOM 665 C CA . HIS A 1 82 ? -1.471 -8.399 9.183 1.00 89.50 82 HIS A CA 1
ATOM 666 C C . HIS A 1 82 ? -0.004 -8.259 9.632 1.00 89.50 82 HIS A C 1
ATOM 668 O O . HIS A 1 82 ? 0.890 -8.280 8.788 1.00 89.50 82 HIS A O 1
ATOM 674 N N . GLY A 1 83 ? 0.263 -8.094 10.935 1.00 92.19 83 GLY A N 1
ATOM 675 C CA . GLY A 1 83 ? 1.619 -7.953 11.473 1.00 92.19 83 GLY A CA 1
ATOM 676 C C . GLY A 1 83 ? 2.330 -6.667 11.037 1.00 92.19 83 GLY A C 1
ATOM 677 O O . GLY A 1 83 ? 3.558 -6.616 11.009 1.00 92.19 83 GLY A O 1
ATOM 678 N N . LEU A 1 84 ? 1.582 -5.628 10.651 1.00 92.44 84 LEU A N 1
ATOM 679 C CA . LEU A 1 84 ? 2.151 -4.357 10.216 1.00 92.44 84 LEU A CA 1
ATOM 680 C C . LEU A 1 84 ? 2.530 -3.497 11.422 1.00 92.44 84 LEU A C 1
ATOM 682 O O . LEU A 1 84 ? 1.685 -3.118 12.234 1.00 92.44 84 LEU A O 1
ATOM 686 N N . THR A 1 85 ? 3.801 -3.113 11.479 1.00 92.00 85 THR A N 1
ATOM 687 C CA . THR A 1 85 ? 4.347 -2.223 12.506 1.00 92.00 85 THR A CA 1
ATOM 688 C C . THR A 1 85 ? 5.167 -1.103 11.878 1.00 92.00 85 THR A C 1
ATOM 690 O O . THR A 1 85 ? 5.693 -1.219 10.768 1.00 92.00 85 THR A O 1
ATOM 693 N N . ARG A 1 86 ? 5.291 0.008 12.603 1.00 89.88 86 ARG A N 1
ATOM 694 C CA . ARG A 1 86 ? 6.206 1.103 12.271 1.00 89.88 86 ARG A CA 1
ATOM 695 C C . ARG A 1 86 ? 7.642 0.741 12.668 1.00 89.88 86 ARG A C 1
ATOM 697 O O . ARG A 1 86 ? 7.940 -0.381 13.085 1.00 89.88 86 ARG A O 1
ATOM 704 N N . GLN A 1 87 ? 8.547 1.706 12.507 1.00 85.88 87 GLN A N 1
ATOM 705 C CA . GLN A 1 87 ? 9.931 1.593 12.959 1.00 85.88 87 GLN A CA 1
ATOM 706 C C . GLN A 1 87 ? 9.985 1.197 14.442 1.00 85.88 87 GLN A C 1
ATOM 708 O O . GLN A 1 87 ? 9.119 1.588 15.225 1.00 85.88 87 GLN A O 1
ATOM 713 N N . TYR A 1 88 ? 10.992 0.401 14.809 1.00 87.75 88 TYR A N 1
ATOM 714 C CA . TYR A 1 88 ? 11.164 -0.123 16.168 1.00 87.75 88 TYR A CA 1
ATOM 715 C C . TYR A 1 88 ? 9.960 -0.931 16.681 1.00 87.75 88 TYR A C 1
ATOM 717 O O . TYR A 1 88 ? 9.639 -0.884 17.864 1.00 87.75 88 TYR A O 1
ATOM 725 N N . ASN A 1 89 ? 9.281 -1.661 15.786 1.00 87.31 89 ASN A N 1
ATOM 726 C CA . ASN A 1 89 ? 8.133 -2.516 16.109 1.00 87.31 89 ASN A CA 1
ATOM 727 C C . ASN A 1 89 ? 6.960 -1.767 16.773 1.00 87.31 89 ASN A C 1
ATOM 729 O O . ASN A 1 89 ? 6.154 -2.352 17.493 1.00 87.31 89 ASN A O 1
ATOM 733 N N . GLN A 1 90 ? 6.858 -0.454 16.546 1.00 90.56 90 GLN A N 1
ATOM 734 C CA . GLN A 1 90 ? 5.789 0.344 17.129 1.00 90.56 90 GLN A CA 1
ATOM 735 C C . GLN A 1 90 ? 4.442 0.009 16.476 1.00 90.56 90 GLN A C 1
ATOM 737 O O . GLN A 1 90 ? 4.359 -0.058 15.243 1.00 90.56 90 GLN A O 1
ATOM 742 N N . PRO A 1 91 ? 3.360 -0.132 17.258 1.00 91.44 91 PRO A N 1
ATOM 743 C CA . PRO A 1 91 ? 2.047 -0.409 16.703 1.00 91.44 91 PRO A CA 1
ATOM 744 C C . PRO A 1 91 ? 1.557 0.749 15.824 1.00 91.44 91 PRO A C 1
ATOM 746 O O . PRO A 1 91 ? 1.874 1.932 16.035 1.00 91.44 91 PRO A O 1
ATOM 749 N N . ILE A 1 92 ? 0.764 0.389 14.819 1.00 92.69 92 ILE A N 1
ATOM 750 C CA . ILE A 1 92 ? -0.012 1.336 14.021 1.00 92.69 92 ILE A CA 1
ATOM 751 C C . ILE A 1 92 ? -1.282 1.661 14.808 1.00 92.69 92 ILE A C 1
ATOM 753 O O . ILE A 1 92 ? -2.127 0.796 15.017 1.00 92.69 92 ILE A O 1
ATOM 757 N N . THR A 1 93 ? -1.395 2.902 15.278 1.00 94.19 93 THR A N 1
ATOM 758 C CA . THR A 1 93 ? -2.529 3.372 16.085 1.00 94.19 93 THR A CA 1
ATOM 759 C C . THR A 1 93 ? -3.603 4.023 15.216 1.00 94.19 93 THR A C 1
ATOM 761 O O . THR A 1 93 ? -3.312 4.484 14.112 1.00 94.19 93 THR A O 1
ATOM 764 N N . ALA A 1 94 ? -4.834 4.124 15.730 1.00 93.38 94 ALA A N 1
ATOM 765 C CA . ALA A 1 94 ? -5.919 4.841 15.052 1.00 93.38 94 ALA A CA 1
ATOM 766 C C . ALA A 1 94 ? -5.529 6.298 14.740 1.00 93.38 94 ALA A C 1
ATOM 768 O O . ALA A 1 94 ? -5.654 6.729 13.601 1.00 93.38 94 ALA A O 1
ATOM 769 N N . GLN A 1 95 ? -4.912 6.998 15.698 1.00 94.19 95 GLN A N 1
ATOM 770 C CA . GLN A 1 95 ? -4.400 8.359 15.502 1.00 94.19 95 GLN A CA 1
ATOM 771 C C . GLN A 1 95 ? -3.396 8.457 14.338 1.00 94.19 95 GLN A C 1
ATOM 773 O O . GLN A 1 95 ? -3.401 9.423 13.579 1.00 94.19 95 GLN A O 1
ATOM 778 N N . TYR A 1 96 ? -2.531 7.452 14.162 1.00 93.31 96 TYR A N 1
ATOM 779 C CA . TYR A 1 96 ? -1.604 7.430 13.029 1.00 93.31 96 TYR A CA 1
ATOM 780 C C . TYR A 1 96 ? -2.336 7.231 11.694 1.00 93.31 96 TYR A C 1
ATOM 782 O O . TYR A 1 96 ? -1.965 7.840 10.693 1.00 93.31 96 TYR A O 1
ATOM 790 N N . ILE A 1 97 ? -3.392 6.414 11.668 1.00 94.12 97 ILE A N 1
ATOM 791 C CA . ILE A 1 97 ? -4.243 6.261 10.482 1.00 94.12 97 ILE A CA 1
ATOM 792 C C . ILE A 1 97 ? -4.989 7.562 10.166 1.00 94.12 97 ILE A C 1
ATOM 794 O O . ILE A 1 97 ? -5.030 7.962 9.003 1.00 94.12 97 ILE A O 1
ATOM 798 N N . GLU A 1 98 ? -5.529 8.255 11.168 1.00 94.12 98 GLU A N 1
ATOM 799 C CA . GLU A 1 98 ? -6.210 9.546 10.991 1.00 94.12 98 GLU A CA 1
ATOM 800 C C . GLU A 1 98 ? -5.290 10.577 10.332 1.00 94.12 98 GLU A C 1
ATOM 802 O O . GLU A 1 98 ? -5.687 11.227 9.369 1.00 94.12 98 GLU A O 1
ATOM 807 N N . GLN A 1 99 ? -4.022 10.646 10.751 1.00 93.75 99 GLN A N 1
ATOM 808 C CA . GLN A 1 99 ? -3.017 11.516 10.125 1.00 93.75 99 GLN A CA 1
ATOM 809 C C . GLN A 1 99 ? -2.766 11.184 8.646 1.00 93.75 99 GLN A C 1
ATOM 811 O O . GLN A 1 99 ? -2.482 12.075 7.848 1.00 93.75 99 GLN A O 1
ATOM 816 N N . LEU A 1 100 ? -2.860 9.909 8.261 1.00 92.38 100 LEU A N 1
ATOM 817 C CA . LEU A 1 100 ? -2.665 9.464 6.878 1.00 92.38 100 LEU A CA 1
ATOM 818 C C . LEU A 1 100 ? -3.933 9.577 6.020 1.00 92.38 100 LEU A C 1
ATOM 820 O O . LEU A 1 100 ? -3.831 9.582 4.791 1.00 92.38 100 LEU A O 1
ATOM 824 N N . THR A 1 101 ? -5.107 9.667 6.647 1.00 91.75 101 THR A N 1
ATOM 825 C CA . THR A 1 101 ? -6.414 9.590 5.979 1.00 91.75 101 THR A CA 1
ATOM 826 C C . THR A 1 101 ? -6.611 10.670 4.908 1.00 91.75 101 THR A C 1
ATOM 828 O O . THR A 1 101 ? -7.004 10.303 3.802 1.00 91.75 101 THR A O 1
ATOM 831 N N . PRO A 1 102 ? -6.274 11.960 5.125 1.00 91.94 102 PRO A N 1
ATOM 832 C CA . PRO A 1 102 ? -6.410 12.979 4.079 1.00 91.94 102 PRO A CA 1
ATOM 833 C C . PRO A 1 102 ? -5.601 12.662 2.814 1.00 91.94 102 PRO A C 1
ATOM 835 O O . PRO A 1 102 ? -6.075 12.833 1.690 1.00 91.94 102 PRO A O 1
ATOM 838 N N . ASP A 1 103 ? -4.380 12.150 2.985 1.00 91.81 103 ASP A N 1
ATOM 839 C CA . ASP A 1 103 ? -3.537 11.727 1.869 1.00 91.81 103 ASP A CA 1
ATOM 840 C C . ASP A 1 103 ? -4.087 10.481 1.163 1.00 91.81 103 ASP A C 1
ATOM 842 O O . ASP A 1 103 ? -3.982 10.371 -0.061 1.00 91.81 103 ASP A O 1
ATOM 846 N N . PHE A 1 104 ? -4.657 9.539 1.917 1.00 93.06 104 PHE A N 1
ATOM 847 C CA . PHE A 1 104 ? -5.281 8.337 1.367 1.00 93.06 104 PHE A CA 1
ATOM 848 C C . PHE A 1 104 ? -6.538 8.658 0.566 1.00 93.06 104 PHE A C 1
ATOM 850 O O . PHE A 1 104 ? -6.668 8.166 -0.552 1.00 93.06 104 PHE A O 1
ATOM 857 N N . GLU A 1 105 ? -7.399 9.536 1.075 1.00 92.06 105 GLU A N 1
ATOM 858 C CA . GLU A 1 105 ? -8.574 10.035 0.358 1.00 92.06 105 GLU A CA 1
ATOM 859 C C . GLU A 1 105 ? -8.173 10.752 -0.934 1.00 92.06 105 GLU A C 1
ATOM 861 O O . GLU A 1 105 ? -8.717 10.469 -2.002 1.00 92.06 105 GLU A O 1
ATOM 866 N N . ARG A 1 106 ? -7.155 11.624 -0.879 1.00 91.25 106 ARG A N 1
ATOM 867 C CA . ARG A 1 106 ? -6.615 12.266 -2.085 1.00 91.25 106 ARG A CA 1
ATOM 868 C C . ARG A 1 106 ? -6.142 11.228 -3.102 1.00 91.25 106 ARG A C 1
ATOM 870 O O . ARG A 1 106 ? -6.509 11.320 -4.268 1.00 91.25 106 ARG A O 1
ATOM 877 N N . ARG A 1 107 ? -5.352 10.237 -2.673 1.00 91.00 107 ARG A N 1
ATOM 878 C CA . ARG A 1 107 ? -4.866 9.166 -3.556 1.00 91.00 107 ARG A CA 1
ATOM 879 C C . ARG A 1 107 ? -6.017 8.349 -4.137 1.00 91.00 107 ARG A C 1
ATOM 881 O O . ARG A 1 107 ? -5.999 8.075 -5.328 1.00 91.00 10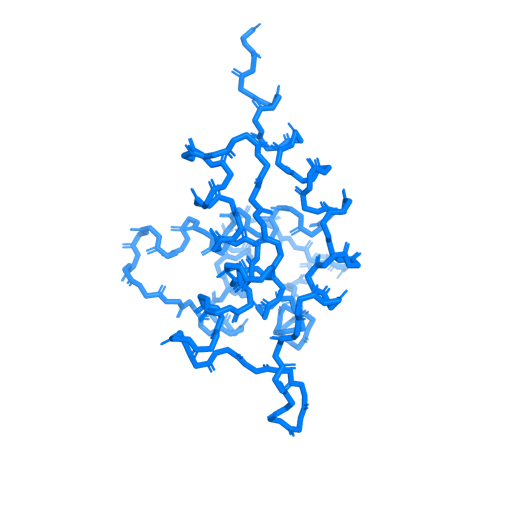7 ARG A O 1
ATOM 888 N N . TRP A 1 108 ? -7.007 7.981 -3.329 1.00 90.56 108 TRP A N 1
ATOM 889 C CA . TRP A 1 108 ? -8.184 7.239 -3.778 1.00 90.56 108 TRP A CA 1
ATOM 890 C C . TRP A 1 108 ? -8.941 7.987 -4.867 1.00 90.56 108 TRP A C 1
ATOM 892 O O . TRP A 1 108 ? -9.223 7.400 -5.907 1.00 90.56 108 TRP A O 1
ATOM 902 N N . LYS A 1 109 ? -9.189 9.286 -4.676 1.00 89.88 109 LYS A N 1
ATOM 903 C CA . LYS A 1 109 ? -9.792 10.133 -5.710 1.00 89.88 109 LYS A CA 1
ATOM 904 C C . LYS A 1 109 ? -8.930 10.163 -6.965 1.00 89.88 109 LYS A C 1
ATOM 906 O O . LYS A 1 109 ? -9.432 9.839 -8.024 1.00 89.88 109 LYS A O 1
ATOM 911 N N . THR A 1 110 ? -7.628 10.434 -6.864 1.00 88.56 110 THR A N 1
ATOM 912 C CA . THR A 1 110 ? -6.745 10.449 -8.043 1.00 88.56 110 THR A CA 1
ATOM 913 C C . THR A 1 110 ? -6.740 9.117 -8.798 1.00 88.56 110 THR A C 1
ATOM 915 O O . THR A 1 110 ? -6.723 9.119 -10.021 1.00 88.56 110 THR A O 1
ATOM 918 N N . LEU A 1 111 ? -6.750 7.981 -8.099 1.00 87.00 111 LEU A N 1
ATOM 919 C CA . LEU A 1 111 ? -6.725 6.663 -8.737 1.00 87.00 111 LEU A CA 1
ATOM 920 C C . LEU A 1 111 ? -8.074 6.265 -9.353 1.00 87.00 111 LEU A C 1
ATOM 922 O O . LEU A 1 111 ? -8.075 5.553 -10.350 1.00 87.00 111 LEU A O 1
ATOM 926 N N . ASN A 1 112 ? -9.197 6.728 -8.795 1.00 83.31 112 ASN A N 1
ATOM 927 C CA . ASN A 1 112 ? -10.536 6.416 -9.309 1.00 83.31 112 ASN A CA 1
ATOM 928 C C . ASN A 1 112 ? -11.050 7.450 -10.328 1.00 83.31 112 ASN A C 1
ATOM 930 O O . ASN A 1 112 ? -11.765 7.079 -11.246 1.00 83.31 112 ASN A O 1
ATOM 934 N N . SER A 1 113 ? -10.656 8.723 -10.231 1.00 73.31 113 SER A N 1
ATOM 935 C CA . SER A 1 113 ? -11.013 9.774 -11.201 1.00 73.31 113 SER A CA 1
ATOM 936 C C . SER A 1 113 ? -10.268 9.643 -12.531 1.00 73.31 113 SER A C 1
ATOM 938 O O . SER A 1 113 ? -10.712 10.167 -13.540 1.00 73.31 113 SER A O 1
ATOM 940 N N . VAL A 1 114 ? -9.147 8.916 -12.571 1.00 57.62 114 VAL A N 1
ATOM 941 C CA . VAL A 1 114 ? -8.465 8.561 -13.834 1.00 57.62 114 VAL A CA 1
ATOM 942 C C . VAL A 1 114 ? -9.244 7.476 -14.612 1.00 57.62 114 VAL A C 1
ATOM 944 O O . VAL A 1 114 ? -8.839 7.088 -15.703 1.00 57.62 114 VAL A O 1
ATOM 947 N N . HIS A 1 115 ? -10.379 7.007 -14.078 1.00 43.62 115 HIS A N 1
ATOM 948 C CA . HIS A 1 115 ? -11.300 6.065 -14.716 1.00 43.62 115 HIS A CA 1
ATOM 949 C C . HIS A 1 115 ? -12.635 6.709 -15.147 1.00 43.62 115 HIS A C 1
ATOM 951 O O . HIS A 1 115 ? -13.621 5.998 -15.326 1.00 43.62 115 HIS A O 1
ATOM 957 N N . GLU A 1 116 ? -12.696 8.036 -15.302 1.00 31.30 116 GLU A N 1
ATOM 958 C CA . GLU A 1 116 ? -13.824 8.683 -15.988 1.00 31.30 116 GLU A CA 1
ATOM 959 C C . GLU A 1 116 ? -13.520 8.788 -17.502 1.00 31.30 116 GLU A C 1
ATOM 961 O O . GLU A 1 116 ? -12.458 9.313 -17.852 1.00 31.30 116 GLU A O 1
ATOM 966 N N . PRO A 1 117 ? -14.379 8.220 -18.377 1.00 39.97 117 PRO A N 1
ATOM 967 C CA . PRO A 1 117 ? -14.222 8.232 -19.836 1.00 39.97 117 PRO A CA 1
ATOM 968 C C . PRO A 1 117 ? -14.418 9.613 -20.476 1.00 39.97 117 PRO A C 1
ATOM 970 O O . PRO A 1 117 ? -15.139 10.455 -19.893 1.00 39.97 117 PRO A O 1
#

Foldseek 3Di:
DVLVLLVLQVVCCVVPVDGDQLVRSQVSCLVVQNDDPPSHGDDSVVSVVCVLVSVLLVLVLVQCVVDVDDQLQVSQVVCVVVCRADPPRHGDDSVNSVVCVVVSVVSSCVVVVVPDD

Radius of gyration: 14.93 Å; chains: 1; bounding box: 38×26×37 Å

pLDDT: mean 88.98, std 10.22, range [31.3, 95.94]